Protein AF-A0A084BB35-F1 (afdb_monomer_lite)

Sequence (108 aa):
MIAIAQANYEAGDSKPPGLSFRAATAEKLSIRKTWLNAILGFNYLDPVRDLPGTLRDAHTLLEDGGLLITKTACLSDMSISHWLALPAARLVGKAPFAAFSNKEQLAE

Radius of gyration: 16.88 Å; chains: 1; bounding box: 35×31×46 Å

Structure (mmCIF, N/CA/C/O backbone):
data_AF-A0A084BB35-F1
#
_entry.id   AF-A0A084BB35-F1
#
loop_
_atom_site.group_PDB
_atom_site.id
_atom_site.type_symbol
_atom_site.label_atom_id
_atom_site.label_alt_id
_atom_site.label_comp_id
_atom_site.label_asym_id
_atom_site.label_entity_id
_atom_site.label_seq_id
_atom_site.pdbx_PDB_ins_code
_atom_site.Cartn_x
_atom_site.Cartn_y
_atom_site.Cartn_z
_atom_site.occupancy
_atom_site.B_iso_or_equiv
_atom_site.auth_seq_id
_atom_site.auth_comp_id
_atom_site.auth_asym_id
_atom_site.auth_atom_id
_atom_site.pdbx_PDB_model_num
ATOM 1 N N . MET A 1 1 ? 9.769 8.913 6.097 1.00 85.50 1 MET A N 1
ATOM 2 C CA . MET A 1 1 ? 8.297 9.059 6.189 1.00 85.50 1 MET A CA 1
ATOM 3 C C . MET A 1 1 ? 7.746 8.591 7.534 1.00 85.50 1 MET A C 1
ATOM 5 O O . MET A 1 1 ? 7.138 9.416 8.191 1.00 85.50 1 MET A O 1
ATOM 9 N N . ILE A 1 2 ? 8.006 7.359 8.002 1.00 93.31 2 ILE A N 1
ATOM 10 C CA . ILE A 1 2 ? 7.501 6.885 9.315 1.00 93.31 2 ILE A CA 1
ATOM 11 C C . ILE A 1 2 ? 7.902 7.793 10.490 1.00 93.31 2 ILE A C 1
ATOM 13 O O . ILE A 1 2 ? 7.030 8.200 11.244 1.00 93.31 2 ILE A O 1
ATOM 17 N N . ALA A 1 3 ? 9.176 8.187 10.591 1.00 94.38 3 ALA A N 1
ATOM 18 C CA . ALA A 1 3 ? 9.630 9.094 11.653 1.00 94.38 3 ALA A CA 1
ATOM 19 C C . ALA A 1 3 ? 8.914 10.460 11.631 1.00 94.38 3 ALA A C 1
ATOM 21 O O . ALA A 1 3 ? 8.599 11.011 12.676 1.00 94.38 3 ALA A O 1
ATOM 22 N N . ILE A 1 4 ? 8.599 10.981 10.438 1.00 94.88 4 ILE A N 1
ATOM 23 C CA . ILE A 1 4 ? 7.846 12.237 10.282 1.00 94.88 4 ILE A CA 1
ATOM 24 C C . ILE A 1 4 ? 6.398 12.038 10.740 1.00 94.88 4 ILE A C 1
ATOM 26 O O . ILE A 1 4 ? 5.858 12.875 11.450 1.00 94.88 4 ILE A O 1
ATOM 30 N N . ALA A 1 5 ? 5.773 10.918 10.365 1.00 93.31 5 ALA A N 1
ATOM 31 C CA . ALA A 1 5 ? 4.413 10.601 10.788 1.00 93.31 5 ALA A CA 1
ATOM 32 C C . ALA A 1 5 ? 4.306 10.449 12.316 1.00 93.31 5 ALA A C 1
ATOM 34 O O . ALA A 1 5 ? 3.363 10.961 12.911 1.00 93.31 5 ALA A O 1
ATOM 35 N N . GLN A 1 6 ? 5.299 9.814 12.947 1.00 94.00 6 GLN A N 1
ATOM 36 C CA . GLN A 1 6 ? 5.398 9.702 14.405 1.00 94.00 6 GLN A CA 1
ATOM 37 C C . GLN A 1 6 ? 5.575 11.071 15.067 1.00 94.00 6 GLN A C 1
ATOM 39 O O . GLN A 1 6 ? 4.799 11.407 15.955 1.00 94.00 6 GLN A O 1
ATOM 44 N N . ALA A 1 7 ? 6.513 11.890 14.585 1.00 94.19 7 ALA A N 1
ATOM 45 C CA . ALA A 1 7 ? 6.725 13.238 15.111 1.00 94.19 7 ALA A CA 1
ATOM 46 C C . ALA A 1 7 ? 5.460 14.110 14.995 1.00 94.19 7 ALA A C 1
ATOM 48 O O . ALA A 1 7 ? 5.086 14.793 15.945 1.00 94.19 7 ALA A O 1
ATOM 49 N N . ASN A 1 8 ? 4.753 14.039 13.861 1.00 93.25 8 ASN A N 1
ATOM 50 C CA . ASN A 1 8 ? 3.490 14.756 13.668 1.00 93.25 8 ASN A CA 1
ATOM 51 C C . ASN A 1 8 ? 2.384 14.260 14.613 1.00 93.25 8 ASN A C 1
ATOM 53 O O . ASN A 1 8 ? 1.591 15.062 15.094 1.00 93.25 8 ASN A O 1
ATOM 57 N N . TYR A 1 9 ? 2.322 12.953 14.879 1.00 93.69 9 TYR A N 1
ATOM 58 C CA . TYR A 1 9 ? 1.372 12.376 15.831 1.00 93.69 9 TYR A CA 1
ATOM 59 C C . TYR A 1 9 ? 1.667 12.801 17.277 1.00 93.69 9 TYR A C 1
ATOM 61 O O . TYR A 1 9 ? 0.748 13.080 18.041 1.00 93.69 9 TYR A O 1
ATOM 69 N N . GLU A 1 10 ? 2.944 12.880 17.657 1.00 92.75 10 GLU A N 1
ATOM 70 C CA . GLU A 1 10 ? 3.366 13.327 18.989 1.00 92.75 10 GLU A CA 1
ATOM 71 C C . GLU A 1 10 ? 3.091 14.816 19.224 1.00 92.75 10 GLU A C 1
ATOM 73 O O . GLU A 1 10 ? 2.667 15.183 20.321 1.00 92.75 10 GLU A O 1
ATOM 78 N N . ALA A 1 11 ? 3.306 15.644 18.197 1.00 94.12 11 ALA A N 1
ATOM 79 C CA . ALA A 1 11 ? 3.103 17.090 18.241 1.00 94.12 11 ALA A CA 1
ATOM 80 C C . ALA A 1 11 ? 1.630 17.525 18.111 1.00 94.12 11 ALA A C 1
ATOM 82 O O . ALA A 1 11 ? 1.317 18.679 18.393 1.00 94.12 11 ALA A O 1
ATOM 83 N N . GLY A 1 12 ? 0.738 16.644 17.651 1.00 91.81 12 GLY A N 1
ATOM 84 C CA . GLY A 1 12 ? -0.674 16.958 17.439 1.00 91.81 12 GLY A CA 1
ATOM 85 C C . GLY A 1 12 ? -1.528 16.867 18.709 1.00 91.81 12 GLY A C 1
ATOM 86 O O . GLY A 1 12 ? -1.308 16.015 19.571 1.00 91.81 12 GLY A O 1
ATOM 87 N N . ASP A 1 13 ? -2.574 17.695 18.777 1.00 91.81 13 ASP A N 1
ATOM 88 C CA . ASP A 1 13 ? -3.552 17.676 19.879 1.00 91.81 13 ASP A CA 1
ATOM 89 C C . ASP A 1 13 ? -4.474 16.444 19.835 1.00 91.81 13 ASP A C 1
ATOM 91 O O . ASP A 1 13 ? -4.978 15.980 20.857 1.00 91.81 13 ASP A O 1
ATOM 95 N N . SER A 1 14 ? -4.699 15.888 18.641 1.00 87.62 14 SER A N 1
ATOM 96 C CA . SER A 1 14 ? -5.530 14.698 18.438 1.00 87.62 14 SER A CA 1
ATOM 97 C C . SER A 1 14 ? -4.688 13.426 18.479 1.00 87.62 14 SER A C 1
ATOM 99 O O . SER A 1 14 ? -3.814 13.234 17.636 1.00 87.62 14 SER A O 1
ATOM 101 N N . LYS A 1 15 ? -5.011 12.512 19.404 1.00 89.56 15 LYS A N 1
ATOM 102 C CA . LYS A 1 15 ? -4.350 11.202 19.537 1.00 89.56 15 LYS A CA 1
ATOM 103 C C . LYS A 1 15 ? -5.342 10.054 19.350 1.00 89.56 15 LYS A C 1
ATOM 105 O O . LYS A 1 15 ? -5.814 9.500 20.344 1.00 89.56 15 LYS A O 1
ATOM 110 N N . PRO A 1 16 ? -5.705 9.716 18.096 1.00 90.31 16 PRO A N 1
ATOM 111 C CA . PRO A 1 16 ? -6.559 8.571 17.818 1.00 90.31 16 PRO A CA 1
ATOM 112 C C . PRO A 1 16 ? -6.043 7.304 18.518 1.00 90.31 16 PRO A C 1
ATOM 114 O O . PRO A 1 16 ? -4.909 6.884 18.261 1.00 90.31 16 PRO A O 1
ATOM 117 N N . PRO A 1 17 ? -6.840 6.681 19.401 1.00 88.50 17 PRO A N 1
ATOM 118 C CA . PRO A 1 17 ? -6.425 5.459 20.070 1.00 88.50 17 PRO A CA 1
ATOM 119 C C . PRO A 1 17 ? -6.240 4.337 19.043 1.00 88.50 17 PRO A C 1
ATOM 121 O O . PRO A 1 17 ? -6.990 4.228 18.076 1.00 88.50 17 PRO A O 1
ATOM 124 N N . GLY A 1 18 ? -5.224 3.498 19.250 1.00 88.50 18 GLY A N 1
ATOM 125 C CA . GLY A 1 18 ? -4.934 2.359 18.371 1.00 88.50 18 GLY A CA 1
ATOM 126 C C . GLY A 1 18 ? -4.161 2.694 17.088 1.00 88.50 18 GLY A C 1
ATOM 127 O O . GLY A 1 18 ? -3.829 1.774 16.340 1.00 88.50 18 GLY A O 1
ATOM 128 N N . LEU A 1 19 ? -3.813 3.963 16.833 1.00 92.81 19 LEU A N 1
ATOM 129 C CA . LEU A 1 19 ? -2.946 4.319 15.708 1.00 92.81 19 LEU A CA 1
ATOM 130 C C . LEU A 1 19 ? -1.495 3.902 15.989 1.00 92.81 19 LEU A C 1
ATOM 132 O O . LEU A 1 19 ? -0.910 4.261 17.009 1.00 92.81 19 LEU A O 1
ATOM 136 N N . SER A 1 20 ? -0.891 3.161 15.059 1.00 91.19 20 SER A N 1
ATOM 137 C CA . SER A 1 20 ? 0.520 2.777 15.130 1.00 91.19 20 SER A CA 1
ATOM 138 C C . SER A 1 20 ? 1.196 2.903 13.768 1.00 91.19 20 SER A C 1
ATOM 140 O O . SER A 1 20 ? 0.579 2.704 12.723 1.00 91.19 20 SER A O 1
ATOM 142 N N . PHE A 1 21 ? 2.488 3.230 13.782 1.00 92.69 21 PHE A N 1
ATOM 143 C CA . PHE A 1 21 ? 3.291 3.408 12.574 1.00 92.69 21 PHE A CA 1
ATOM 144 C C . PHE A 1 21 ? 4.380 2.348 12.509 1.00 92.69 21 PHE A C 1
ATOM 146 O O . PHE A 1 21 ? 5.085 2.106 13.490 1.00 92.69 21 PHE A O 1
ATOM 153 N N . ARG A 1 22 ? 4.529 1.703 11.350 1.00 89.94 22 ARG A N 1
ATOM 154 C CA . ARG A 1 22 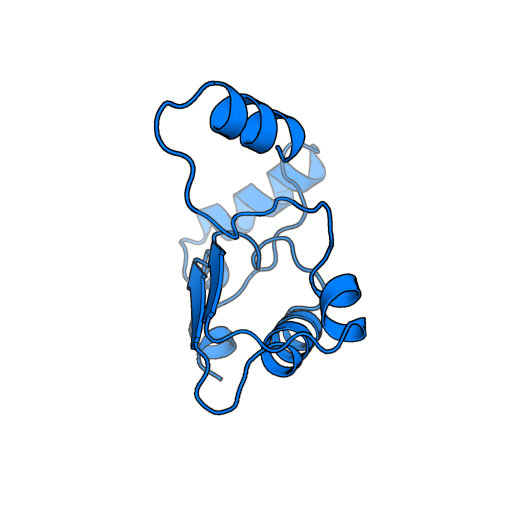? 5.484 0.607 11.168 1.00 89.94 22 ARG A CA 1
ATOM 155 C C . ARG A 1 22 ? 6.112 0.677 9.788 1.00 89.94 22 ARG A C 1
ATOM 157 O O . ARG A 1 22 ? 5.409 0.795 8.791 1.00 89.94 22 ARG A O 1
ATOM 164 N N . ALA A 1 23 ? 7.434 0.558 9.731 1.00 91.06 23 ALA A N 1
ATOM 165 C CA . ALA A 1 23 ? 8.133 0.341 8.473 1.00 91.06 23 ALA A CA 1
ATOM 166 C C . ALA A 1 23 ? 8.040 -1.146 8.101 1.00 91.06 23 ALA A C 1
ATOM 168 O O . ALA A 1 23 ? 8.568 -2.004 8.811 1.00 91.06 23 ALA A O 1
ATOM 169 N N . ALA A 1 24 ? 7.346 -1.455 7.011 1.00 88.25 24 ALA A N 1
ATOM 170 C CA . ALA A 1 24 ? 7.215 -2.805 6.480 1.00 88.25 24 ALA A CA 1
ATOM 171 C C . ALA A 1 24 ? 6.963 -2.761 4.966 1.00 88.25 24 ALA A C 1
ATOM 173 O O . ALA A 1 24 ? 6.628 -1.710 4.421 1.00 88.25 24 ALA A O 1
ATOM 174 N N . THR A 1 25 ? 7.128 -3.905 4.308 1.00 85.06 25 THR A N 1
ATOM 175 C CA . THR A 1 25 ? 6.670 -4.136 2.931 1.00 85.06 25 THR A CA 1
ATOM 176 C C . THR A 1 25 ? 5.406 -4.995 2.963 1.00 85.06 25 THR A C 1
ATOM 178 O O . THR A 1 25 ? 5.148 -5.640 3.986 1.00 85.06 25 THR A O 1
ATOM 181 N N . ALA A 1 26 ? 4.621 -5.008 1.883 1.00 80.81 26 ALA A N 1
ATOM 182 C CA . ALA A 1 26 ? 3.395 -5.806 1.805 1.00 80.81 26 ALA A CA 1
ATOM 183 C C . ALA A 1 26 ? 3.663 -7.303 2.061 1.00 80.81 26 ALA A C 1
ATOM 185 O O . ALA A 1 26 ? 2.987 -7.920 2.881 1.00 80.81 26 ALA A O 1
ATOM 186 N N . GLU A 1 27 ? 4.741 -7.836 1.487 1.00 81.88 27 GLU A N 1
ATOM 187 C CA . GLU A 1 27 ? 5.146 -9.244 1.602 1.00 81.88 27 GLU A CA 1
ATOM 188 C C . GLU A 1 27 ? 5.554 -9.600 3.041 1.00 81.88 27 GLU A C 1
ATOM 190 O O . GLU A 1 27 ? 5.283 -10.680 3.556 1.00 81.88 27 GLU A O 1
ATOM 195 N N . LYS A 1 28 ? 6.201 -8.670 3.759 1.00 83.25 28 LYS A N 1
ATOM 196 C CA . LYS A 1 28 ? 6.540 -8.879 5.178 1.00 83.25 28 LYS A CA 1
ATOM 197 C C . LYS A 1 28 ? 5.320 -8.809 6.091 1.00 83.25 28 LYS A C 1
ATOM 199 O O . LYS A 1 28 ? 5.384 -9.305 7.219 1.00 83.25 28 LYS A O 1
ATOM 204 N N . LEU A 1 29 ? 4.254 -8.136 5.663 1.00 81.75 29 LEU A N 1
ATOM 205 C CA . LEU A 1 29 ? 3.028 -8.027 6.441 1.00 81.75 29 LEU A CA 1
ATOM 206 C C . LEU A 1 29 ? 2.185 -9.296 6.315 1.00 81.75 29 LEU A C 1
ATOM 208 O O . LEU A 1 29 ? 1.739 -9.775 7.359 1.00 81.75 29 LEU A O 1
ATOM 212 N N . SER A 1 30 ? 2.042 -9.872 5.113 1.00 75.75 30 SER A N 1
ATOM 213 C CA . SER A 1 30 ? 1.227 -11.080 4.868 1.00 75.75 30 SER A CA 1
ATOM 214 C C . SER A 1 30 ? 1.635 -12.269 5.744 1.00 75.75 30 SER A C 1
ATOM 216 O O . SER A 1 30 ? 0.788 -12.980 6.284 1.00 75.75 30 SER A O 1
ATOM 218 N N . ILE A 1 31 ? 2.932 -12.404 6.035 1.00 70.69 31 ILE A N 1
ATOM 219 C CA . ILE A 1 31 ? 3.483 -13.454 6.911 1.00 70.69 31 ILE A CA 1
ATOM 220 C C . ILE A 1 31 ? 2.905 -13.406 8.340 1.00 70.69 31 ILE A C 1
ATOM 222 O O . ILE A 1 31 ? 2.861 -14.426 9.027 1.00 70.69 31 ILE A O 1
ATOM 226 N N . ARG A 1 32 ? 2.452 -12.240 8.824 1.00 65.75 32 ARG A N 1
ATOM 227 C CA . ARG A 1 32 ? 2.022 -12.069 10.221 1.00 65.75 32 ARG A CA 1
ATOM 228 C C . ARG A 1 32 ? 0.561 -12.404 10.519 1.00 65.75 32 ARG A C 1
ATOM 230 O O . ARG A 1 32 ? 0.190 -12.258 11.680 1.00 65.75 32 ARG A O 1
ATOM 237 N N . LYS A 1 33 ? -0.232 -12.872 9.542 1.00 62.62 33 LYS A N 1
ATOM 238 C CA . LYS A 1 33 ? -1.655 -13.245 9.725 1.00 62.62 33 LYS A CA 1
ATOM 239 C C . LYS A 1 33 ? -2.421 -12.238 10.594 1.00 62.62 33 LYS A C 1
ATOM 241 O O . LYS A 1 33 ? -3.056 -12.597 11.580 1.00 62.62 33 LYS A O 1
ATOM 246 N N . THR A 1 34 ? -2.286 -10.958 10.263 1.00 70.06 34 THR A N 1
ATOM 247 C CA . THR A 1 34 ? -3.178 -9.936 10.805 1.00 70.06 34 THR A CA 1
ATOM 248 C C . THR A 1 34 ? -4.332 -9.801 9.840 1.00 70.06 34 THR A C 1
ATOM 250 O O . THR A 1 34 ? -4.110 -9.707 8.637 1.00 70.06 34 THR A O 1
ATOM 253 N N . TRP A 1 35 ? -5.535 -9.797 10.383 1.00 82.31 35 TRP A N 1
ATOM 254 C CA . TRP A 1 35 ? -6.750 -9.586 9.629 1.00 82.31 35 TRP A CA 1
ATOM 255 C C . TRP A 1 35 ? -7.125 -8.109 9.697 1.00 82.31 35 TRP A C 1
ATOM 257 O O . TRP A 1 35 ? -7.081 -7.491 10.763 1.00 82.31 35 TRP A O 1
ATOM 267 N N . LEU A 1 36 ? -7.362 -7.519 8.532 1.00 89.50 36 LEU A N 1
ATOM 268 C CA . LEU A 1 36 ? -7.688 -6.116 8.346 1.00 89.50 36 LEU A CA 1
ATOM 269 C C . LEU A 1 36 ? -9.048 -6.024 7.661 1.00 89.50 36 LEU A C 1
ATOM 271 O O . LEU A 1 36 ? -9.328 -6.728 6.695 1.00 89.50 36 LEU A O 1
ATOM 275 N N . ASN A 1 37 ? -9.874 -5.097 8.126 1.00 92.62 37 ASN A N 1
ATOM 276 C CA . ASN A 1 37 ? -11.144 -4.783 7.478 1.00 92.62 37 ASN A CA 1
ATOM 277 C C . ASN A 1 37 ? -10.954 -3.960 6.191 1.00 92.62 37 ASN A C 1
ATOM 279 O O . ASN A 1 37 ? -11.766 -4.042 5.274 1.00 92.62 37 ASN A O 1
ATOM 283 N N . ALA A 1 38 ? -9.889 -3.160 6.114 1.00 93.50 38 ALA A N 1
ATOM 284 C CA . ALA A 1 38 ? -9.571 -2.354 4.951 1.00 93.50 38 ALA A CA 1
ATOM 285 C C . ALA A 1 38 ? -8.064 -2.098 4.813 1.00 93.50 38 ALA A C 1
ATOM 287 O O . ALA A 1 38 ? -7.350 -1.895 5.797 1.00 93.50 38 ALA A O 1
ATOM 288 N N . ILE A 1 39 ? -7.593 -2.041 3.567 1.00 92.88 39 ILE A N 1
ATOM 289 C CA . ILE A 1 39 ? -6.233 -1.657 3.184 1.00 92.88 39 ILE A CA 1
ATOM 290 C C . ILE A 1 39 ? -6.316 -0.478 2.215 1.00 92.88 39 ILE A C 1
ATOM 292 O O . ILE A 1 39 ? -7.008 -0.540 1.200 1.00 92.88 39 ILE A O 1
ATOM 296 N N . LEU A 1 40 ? -5.565 0.587 2.507 1.00 92.69 40 LEU A N 1
ATOM 297 C CA . LEU A 1 40 ? -5.432 1.760 1.642 1.00 92.69 40 LEU A CA 1
ATOM 298 C C . LEU A 1 40 ? -4.041 1.766 0.989 1.00 92.69 40 LEU A C 1
ATOM 300 O O . LEU A 1 40 ? -3.039 2.042 1.650 1.00 92.69 40 LEU A O 1
ATOM 304 N N . GLY A 1 41 ? -3.973 1.459 -0.307 1.00 90.56 41 GLY A N 1
ATOM 305 C CA . GLY A 1 41 ? -2.738 1.364 -1.093 1.00 90.56 41 GLY A CA 1
ATOM 306 C C . GLY A 1 41 ? -2.603 2.489 -2.122 1.00 90.56 41 GLY A C 1
ATOM 307 O O . GLY A 1 41 ? -2.759 2.260 -3.322 1.00 90.56 41 GLY A O 1
ATOM 308 N N . PHE A 1 42 ? -2.331 3.719 -1.682 1.00 90.00 42 PHE A N 1
ATOM 309 C CA . PHE A 1 42 ? -2.255 4.879 -2.582 1.00 90.00 42 PHE A CA 1
ATOM 310 C C . PHE A 1 42 ? -0.863 5.079 -3.183 1.00 90.00 42 PHE A C 1
ATOM 312 O O . PHE A 1 42 ? 0.105 5.282 -2.452 1.00 90.00 42 PHE A O 1
ATOM 319 N N . ASN A 1 43 ? -0.780 5.066 -4.519 1.00 85.50 43 ASN A N 1
ATOM 320 C CA . ASN A 1 43 ? 0.460 5.172 -5.301 1.00 85.50 43 ASN A CA 1
ATOM 321 C C . ASN A 1 43 ? 1.519 4.125 -4.897 1.00 85.50 43 ASN A C 1
ATOM 323 O O . ASN A 1 43 ? 2.721 4.355 -5.025 1.00 85.50 43 ASN A O 1
ATOM 327 N N . TYR A 1 44 ? 1.071 2.994 -4.345 1.00 86.56 44 TYR A N 1
ATOM 328 C CA . TYR A 1 44 ? 1.949 1.922 -3.882 1.00 86.56 44 TYR A CA 1
ATOM 329 C C . TYR A 1 44 ? 2.199 0.881 -4.971 1.00 86.56 44 TYR A C 1
ATOM 331 O O . TYR A 1 44 ? 3.293 0.334 -5.040 1.00 86.56 44 TYR A O 1
ATOM 339 N N . LEU A 1 45 ? 1.204 0.623 -5.824 1.00 86.31 45 LEU A N 1
ATOM 340 C CA . LEU A 1 45 ? 1.255 -0.454 -6.813 1.00 86.31 45 LEU A CA 1
ATOM 341 C C . LEU A 1 45 ? 2.131 -0.122 -8.028 1.00 86.31 45 LEU A C 1
ATOM 343 O O . LEU A 1 45 ? 2.744 -1.022 -8.586 1.00 86.31 45 LEU A O 1
ATOM 347 N N . ASP A 1 46 ? 2.256 1.154 -8.401 1.00 84.19 46 ASP A N 1
ATOM 348 C CA . ASP A 1 46 ? 3.043 1.566 -9.571 1.00 84.19 46 ASP A CA 1
ATOM 349 C C . ASP A 1 46 ? 4.519 1.118 -9.501 1.00 84.19 46 ASP A C 1
ATOM 351 O O . ASP A 1 46 ? 5.017 0.574 -10.480 1.00 84.19 46 ASP A O 1
ATOM 355 N N . PRO A 1 47 ? 5.263 1.274 -8.388 1.00 84.44 47 PRO A N 1
ATOM 356 C CA . PRO A 1 47 ? 6.650 0.803 -8.309 1.00 84.44 47 PRO A CA 1
ATOM 357 C C . PRO A 1 47 ? 6.809 -0.703 -8.028 1.00 84.44 47 PRO A C 1
ATOM 359 O O . PRO A 1 47 ? 7.945 -1.186 -7.947 1.00 84.44 47 PRO A O 1
ATOM 362 N N . VAL A 1 48 ? 5.720 -1.454 -7.838 1.00 86.06 48 VAL A N 1
ATOM 363 C CA . VAL A 1 48 ? 5.781 -2.881 -7.490 1.00 86.06 48 VAL A CA 1
ATOM 364 C C . VAL A 1 48 ? 6.161 -3.714 -8.713 1.00 86.06 48 VAL A C 1
ATOM 366 O O . VAL A 1 48 ? 5.637 -3.532 -9.807 1.00 86.06 48 VAL A O 1
ATOM 369 N N . ARG A 1 49 ? 7.092 -4.655 -8.522 1.00 84.56 49 ARG A N 1
ATOM 370 C CA . ARG A 1 49 ? 7.589 -5.531 -9.597 1.00 84.56 49 ARG A CA 1
ATOM 371 C C . ARG A 1 49 ? 6.715 -6.761 -9.827 1.00 84.56 49 ARG A C 1
ATOM 373 O O . ARG A 1 49 ? 6.553 -7.161 -10.973 1.00 84.56 49 ARG A O 1
ATOM 380 N N . ASP A 1 50 ? 6.193 -7.352 -8.756 1.00 86.69 50 ASP A N 1
ATOM 381 C CA . ASP A 1 50 ? 5.283 -8.501 -8.798 1.00 86.69 50 ASP A CA 1
ATOM 382 C C . ASP A 1 50 ? 3.899 -8.066 -8.318 1.00 86.69 50 ASP A C 1
ATOM 384 O O . ASP A 1 50 ? 3.513 -8.284 -7.171 1.00 86.69 50 ASP A O 1
ATOM 388 N N . LEU A 1 51 ? 3.170 -7.384 -9.202 1.00 86.94 51 LEU A N 1
ATOM 389 C CA . LEU A 1 51 ? 1.841 -6.873 -8.887 1.00 86.94 51 LEU A CA 1
ATOM 390 C C . LEU A 1 51 ? 0.873 -7.998 -8.455 1.00 86.94 51 LEU A C 1
ATOM 392 O O . LEU A 1 51 ? 0.261 -7.849 -7.395 1.00 86.94 51 LEU A O 1
ATOM 396 N N . PRO A 1 52 ? 0.760 -9.140 -9.169 1.00 87.50 52 PRO A N 1
ATOM 397 C CA . PRO A 1 52 ? -0.111 -10.234 -8.736 1.00 87.50 52 PRO A CA 1
ATOM 398 C C . PRO A 1 52 ? 0.301 -10.848 -7.394 1.00 87.50 52 PRO A C 1
ATOM 400 O O . PRO A 1 52 ? -0.558 -11.246 -6.608 1.00 87.50 52 PRO A O 1
ATOM 403 N N . GLY A 1 53 ? 1.601 -10.977 -7.111 1.00 89.31 53 GLY A N 1
ATOM 404 C CA . GLY A 1 53 ? 2.096 -11.419 -5.803 1.00 89.31 53 GLY A CA 1
ATOM 405 C C . GLY A 1 53 ? 1.690 -10.465 -4.684 1.00 89.31 53 GLY A C 1
ATOM 406 O O . GLY A 1 53 ? 1.059 -10.885 -3.717 1.00 89.31 53 GLY A O 1
ATOM 407 N N . THR A 1 54 ? 1.943 -9.168 -4.860 1.00 90.06 54 THR A N 1
ATOM 408 C CA . THR A 1 54 ? 1.598 -8.140 -3.870 1.00 90.06 54 THR A CA 1
ATOM 409 C C . THR A 1 54 ? 0.089 -8.024 -3.631 1.00 90.06 54 THR A C 1
ATOM 411 O O . THR A 1 54 ? -0.330 -7.843 -2.488 1.00 90.06 54 THR A O 1
ATOM 414 N N . LEU A 1 55 ? -0.744 -8.151 -4.670 1.00 89.81 55 LEU A N 1
ATOM 415 C CA . LEU A 1 55 ? -2.205 -8.161 -4.515 1.00 89.81 55 LEU A CA 1
ATOM 416 C C . LEU A 1 55 ? -2.687 -9.403 -3.759 1.00 89.81 55 LEU A C 1
ATOM 418 O O . LEU A 1 55 ? -3.540 -9.283 -2.881 1.00 89.81 55 LEU A O 1
ATOM 422 N N . ARG A 1 56 ? -2.103 -10.578 -4.031 1.00 89.69 56 ARG A N 1
ATOM 423 C CA . ARG A 1 56 ? -2.386 -11.800 -3.262 1.00 89.69 56 ARG A CA 1
ATOM 424 C C . ARG A 1 56 ? -1.996 -11.636 -1.798 1.00 89.69 56 ARG A C 1
ATOM 426 O O . ARG A 1 56 ? -2.810 -11.931 -0.929 1.00 89.69 56 ARG A O 1
ATOM 433 N N . ASP A 1 57 ? -0.810 -11.107 -1.516 1.00 89.94 57 ASP A N 1
ATOM 434 C CA . ASP A 1 57 ? -0.374 -10.813 -0.148 1.00 89.94 57 ASP A CA 1
ATOM 435 C C . ASP A 1 57 ? -1.344 -9.859 0.563 1.00 89.94 57 ASP A C 1
ATOM 437 O O . ASP A 1 57 ? -1.759 -10.130 1.690 1.00 89.94 57 ASP A O 1
ATOM 441 N N . ALA A 1 58 ? -1.773 -8.783 -0.104 1.00 89.88 58 ALA A N 1
ATOM 442 C CA . ALA A 1 58 ? -2.769 -7.858 0.433 1.00 89.88 58 ALA A CA 1
ATOM 443 C C . ALA A 1 58 ? -4.121 -8.542 0.692 1.00 89.88 58 ALA A C 1
ATOM 445 O O . ALA A 1 58 ? -4.725 -8.314 1.735 1.00 89.88 58 ALA A O 1
ATOM 446 N N . HIS A 1 59 ? -4.568 -9.424 -0.204 1.00 89.50 59 HIS A N 1
ATOM 447 C CA . HIS A 1 59 ? -5.793 -10.197 -0.017 1.00 89.50 59 HIS A CA 1
ATOM 448 C C . HIS A 1 59 ? -5.701 -11.134 1.197 1.00 89.50 59 HIS A C 1
ATOM 450 O O . HIS A 1 59 ? -6.646 -11.221 1.970 1.00 89.50 59 HIS A O 1
ATOM 456 N N . THR A 1 60 ? -4.559 -11.794 1.435 1.00 89.94 60 THR A N 1
ATOM 457 C CA . THR A 1 60 ? -4.386 -12.665 2.622 1.00 89.94 60 THR A CA 1
ATOM 458 C C . THR A 1 60 ? -4.420 -11.922 3.959 1.00 89.94 60 THR A C 1
ATOM 460 O O . THR A 1 60 ? -4.597 -12.547 5.005 1.00 89.94 60 THR A O 1
ATOM 463 N N . LEU A 1 61 ? -4.223 -10.603 3.931 1.00 89.50 61 LEU A N 1
ATOM 464 C CA . LEU A 1 61 ? -4.310 -9.733 5.099 1.00 89.50 61 LEU A CA 1
ATOM 465 C C . LEU A 1 61 ? -5.732 -9.245 5.368 1.00 89.50 61 LEU A C 1
ATOM 467 O O . LEU A 1 61 ? -5.983 -8.716 6.447 1.00 89.50 61 LEU A O 1
ATOM 471 N N . LEU A 1 62 ? -6.642 -9.366 4.404 1.00 91.25 62 LEU A N 1
ATOM 472 C CA . LEU A 1 62 ? -8.018 -8.925 4.568 1.00 91.25 62 LEU A CA 1
ATOM 473 C C . LEU A 1 62 ? -8.862 -10.010 5.235 1.00 91.25 62 LEU A C 1
ATOM 475 O O . LEU A 1 62 ? -8.648 -11.207 5.048 1.00 91.25 62 LEU A O 1
ATOM 479 N N . GLU A 1 63 ? -9.821 -9.566 6.038 1.00 91.81 63 GLU A N 1
ATOM 480 C CA . GLU A 1 63 ? -10.938 -10.402 6.477 1.00 91.81 63 GLU A CA 1
ATOM 481 C C . GLU A 1 63 ? -11.856 -10.737 5.299 1.00 91.81 63 GLU A C 1
ATOM 483 O O . GLU A 1 63 ? -11.847 -10.053 4.271 1.00 91.81 63 GLU A O 1
ATOM 488 N N . ASP A 1 64 ? -12.704 -11.752 5.472 1.00 88.69 64 ASP A N 1
ATOM 489 C CA . ASP A 1 64 ? -13.787 -12.020 4.528 1.00 88.69 64 ASP A CA 1
ATOM 490 C C . ASP A 1 64 ? -14.688 -10.777 4.416 1.00 88.69 64 ASP A C 1
ATOM 492 O O . ASP A 1 64 ? -15.246 -10.295 5.402 1.00 88.69 64 ASP A O 1
ATOM 496 N N . GLY A 1 65 ? -14.815 -10.236 3.201 1.00 89.00 65 GLY A N 1
ATOM 497 C CA . GLY A 1 65 ? -15.539 -8.984 2.946 1.00 89.00 65 GLY A CA 1
ATOM 498 C C . GLY A 1 65 ? -14.737 -7.702 3.216 1.00 89.00 65 GLY A C 1
ATOM 499 O O . GLY A 1 65 ? -15.297 -6.609 3.119 1.00 89.00 65 GLY A O 1
ATOM 500 N N . GLY A 1 66 ? -13.444 -7.810 3.530 1.00 92.12 66 GLY A N 1
ATOM 501 C CA . GLY A 1 66 ? -12.546 -6.668 3.668 1.00 92.12 66 GLY A CA 1
ATOM 502 C C . GLY A 1 66 ? -12.312 -5.922 2.348 1.00 92.12 66 GLY A C 1
ATOM 503 O O . GLY A 1 66 ? -12.461 -6.472 1.257 1.00 92.12 66 GLY A O 1
ATOM 504 N N . LEU A 1 67 ? -11.935 -4.644 2.442 1.00 93.38 67 LEU A N 1
ATOM 505 C CA . LEU A 1 67 ? -11.798 -3.755 1.284 1.00 93.38 67 LEU A CA 1
ATOM 506 C C . LEU A 1 67 ? -10.340 -3.408 0.978 1.00 93.38 67 LEU A C 1
ATOM 508 O O . LEU A 1 67 ? -9.641 -2.820 1.801 1.00 93.38 67 LEU A O 1
ATOM 512 N N . LEU A 1 68 ? -9.903 -3.663 -0.254 1.00 92.44 68 LEU A N 1
ATOM 513 C CA . LEU A 1 68 ? -8.673 -3.091 -0.798 1.00 92.44 68 LEU A CA 1
ATOM 514 C C . LEU A 1 68 ? -9.015 -1.852 -1.634 1.00 92.44 68 LEU A C 1
ATOM 516 O O . LEU A 1 68 ? -9.678 -1.957 -2.661 1.00 92.44 68 LEU A O 1
ATOM 520 N N . ILE A 1 69 ? -8.545 -0.678 -1.214 1.00 92.25 69 ILE A N 1
ATOM 521 C CA . ILE A 1 69 ? -8.747 0.586 -1.933 1.00 92.25 69 ILE A CA 1
ATOM 522 C C . ILE A 1 69 ? -7.387 1.094 -2.400 1.00 92.25 69 ILE A C 1
ATOM 524 O O . ILE A 1 69 ? -6.510 1.406 -1.592 1.00 92.25 69 ILE A O 1
ATOM 528 N N . THR A 1 70 ? -7.200 1.199 -3.713 1.00 91.25 70 THR A N 1
ATOM 529 C CA . THR A 1 70 ? -5.918 1.572 -4.318 1.00 91.25 70 THR A CA 1
ATOM 530 C C . THR A 1 70 ? -6.061 2.787 -5.219 1.00 91.25 70 THR A C 1
ATOM 532 O O . THR A 1 70 ? -7.137 3.131 -5.705 1.00 91.25 70 THR A O 1
ATOM 535 N N . LYS A 1 71 ? -4.939 3.475 -5.419 1.00 86.69 71 LYS A N 1
ATOM 536 C CA . LYS A 1 71 ? -4.803 4.507 -6.443 1.00 86.69 71 LYS A CA 1
ATOM 537 C C . LYS A 1 71 ? -3.571 4.166 -7.257 1.00 86.69 71 LYS A C 1
ATOM 539 O O . LYS A 1 71 ? -2.465 4.252 -6.725 1.00 86.69 71 LYS A O 1
ATOM 544 N N . THR A 1 72 ? -3.794 3.787 -8.507 1.00 81.06 72 THR A N 1
ATOM 545 C CA . THR A 1 72 ? -2.758 3.291 -9.417 1.00 81.06 72 THR A CA 1
ATOM 546 C C . THR A 1 72 ? -2.746 4.159 -10.662 1.00 81.06 72 THR A C 1
ATOM 548 O O . THR A 1 72 ? -3.803 4.466 -11.227 1.00 81.06 72 THR A O 1
ATOM 551 N N . ALA A 1 73 ? -1.563 4.579 -11.094 1.00 77.38 73 ALA A N 1
ATOM 552 C CA . ALA A 1 73 ? -1.411 5.234 -12.376 1.00 77.38 73 ALA A CA 1
ATOM 553 C C . ALA A 1 73 ? -1.537 4.168 -13.473 1.00 77.38 73 ALA A C 1
ATOM 555 O O . ALA A 1 73 ? -0.657 3.332 -13.654 1.00 77.38 73 ALA A O 1
ATOM 556 N N . CYS A 1 74 ? -2.636 4.198 -14.229 1.00 77.62 74 CYS A N 1
ATOM 557 C CA . CYS A 1 74 ? -2.810 3.341 -15.404 1.00 77.62 74 CYS A CA 1
ATOM 558 C C . CYS A 1 74 ? -1.956 3.886 -16.559 1.00 77.62 74 CYS A C 1
ATOM 560 O O . CYS A 1 74 ? -2.474 4.464 -17.512 1.00 77.62 74 CYS A O 1
ATOM 562 N N . LEU A 1 75 ? -0.629 3.792 -16.423 1.00 76.62 75 LEU A N 1
ATOM 563 C CA . LEU A 1 75 ? 0.342 4.374 -17.352 1.00 76.62 75 LEU A CA 1
ATOM 564 C C . LEU A 1 75 ? 0.173 3.834 -18.776 1.00 76.62 75 LEU A C 1
ATOM 566 O O . LEU A 1 75 ? 0.456 4.553 -19.733 1.00 76.62 75 LEU A O 1
ATOM 570 N N . SER A 1 76 ? -0.329 2.605 -18.918 1.00 76.69 76 SER A N 1
ATOM 571 C CA . SER A 1 76 ? -0.643 2.010 -20.218 1.00 76.69 76 SER A CA 1
ATOM 572 C C . SER A 1 76 ? -1.801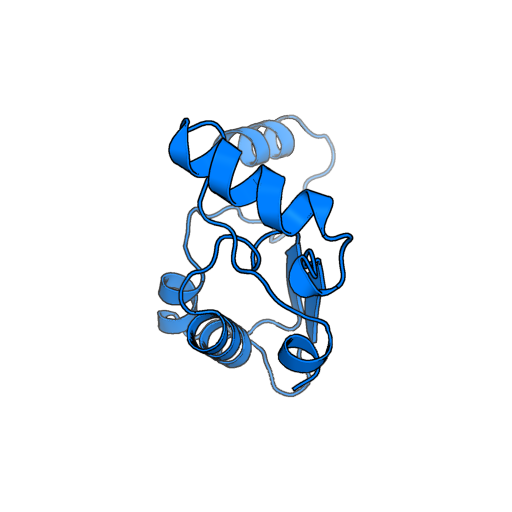 2.712 -20.932 1.00 76.69 76 SER A C 1
ATOM 574 O O . SER A 1 76 ? -1.782 2.790 -22.155 1.00 76.69 76 SER A O 1
ATOM 576 N N . ASP A 1 77 ? -2.735 3.299 -20.179 1.00 78.50 77 ASP A N 1
ATOM 577 C CA . ASP A 1 77 ? -3.905 4.019 -20.705 1.00 78.50 77 ASP A CA 1
ATOM 578 C C . ASP A 1 77 ? -3.631 5.518 -20.917 1.00 78.50 77 ASP A C 1
ATOM 580 O O . ASP A 1 77 ? -4.500 6.272 -21.361 1.00 78.50 77 ASP A O 1
ATOM 584 N N . MET A 1 78 ? -2.432 5.983 -20.555 1.00 79.06 78 MET A N 1
ATOM 585 C CA . MET A 1 78 ? -2.011 7.367 -20.744 1.00 79.06 78 MET A CA 1
ATOM 586 C C . MET A 1 78 ? -1.443 7.598 -22.148 1.00 79.06 78 MET A C 1
ATOM 588 O O . MET A 1 78 ? -1.107 6.676 -22.886 1.00 79.06 78 MET A O 1
ATOM 592 N N . SER A 1 79 ? -1.310 8.871 -22.529 1.00 78.31 79 SER A N 1
ATOM 593 C CA . SER A 1 79 ? -0.767 9.257 -23.834 1.00 78.31 79 SER A CA 1
ATOM 594 C C . SER A 1 79 ? 0.614 8.643 -24.108 1.00 78.31 79 SER A C 1
ATOM 596 O O . SER A 1 79 ? 1.446 8.528 -23.206 1.00 78.31 79 SER A O 1
ATOM 598 N N . ILE A 1 80 ? 0.896 8.360 -25.387 1.00 77.81 80 ILE A N 1
ATOM 599 C CA . ILE A 1 80 ? 2.186 7.847 -25.904 1.00 77.81 80 ILE A CA 1
ATOM 600 C C . ILE A 1 80 ? 3.410 8.616 -25.375 1.00 77.81 80 ILE A C 1
ATOM 602 O O . ILE A 1 80 ? 4.487 8.045 -25.212 1.00 77.81 80 ILE A O 1
ATOM 606 N N . SER A 1 81 ? 3.260 9.903 -25.048 1.00 78.38 81 SER A N 1
ATOM 607 C CA . SER A 1 81 ? 4.325 10.702 -24.436 1.00 78.38 81 SER A CA 1
ATOM 608 C C . SER A 1 81 ? 4.847 10.104 -23.124 1.00 78.38 81 SER A C 1
ATOM 610 O O . SER A 1 81 ? 6.051 10.142 -22.885 1.00 78.38 81 SER A O 1
ATOM 612 N N . HIS A 1 82 ? 3.982 9.520 -22.290 1.00 76.38 82 HIS A N 1
ATOM 613 C CA . HIS A 1 82 ? 4.369 8.907 -21.015 1.00 76.38 82 HIS A CA 1
ATOM 614 C C . HIS A 1 82 ? 5.135 7.599 -21.224 1.00 76.38 82 HIS A C 1
ATOM 616 O O . HIS A 1 82 ? 6.121 7.349 -20.530 1.00 76.38 82 HIS A O 1
ATOM 622 N N . TRP A 1 83 ? 4.741 6.824 -22.238 1.00 74.81 83 TRP A N 1
ATOM 623 C CA . TRP A 1 83 ? 5.440 5.610 -22.661 1.00 74.81 83 TRP A CA 1
ATOM 624 C C . TRP A 1 83 ? 6.878 5.868 -23.102 1.00 74.81 83 TRP A C 1
ATOM 626 O O . TRP A 1 83 ? 7.718 4.997 -22.913 1.00 74.81 83 TRP A O 1
ATOM 636 N N . LEU A 1 84 ? 7.185 7.050 -23.647 1.00 79.12 84 LEU A N 1
ATOM 637 C CA . LEU A 1 84 ? 8.545 7.403 -24.064 1.00 79.12 84 LEU A CA 1
ATOM 638 C C . LEU A 1 84 ? 9.321 8.171 -22.982 1.00 79.12 84 LEU A C 1
ATOM 640 O O . LEU A 1 84 ? 10.508 7.922 -22.766 1.00 79.12 84 LEU A O 1
ATOM 644 N N . ALA A 1 85 ? 8.658 9.086 -22.272 1.00 83.81 85 ALA A N 1
ATOM 645 C CA . ALA A 1 85 ? 9.299 9.936 -21.273 1.00 83.81 85 ALA A CA 1
ATOM 646 C C . ALA A 1 85 ? 9.762 9.152 -20.037 1.00 83.81 85 ALA A C 1
ATOM 648 O O . ALA A 1 85 ? 10.863 9.395 -19.544 1.00 83.81 85 ALA A O 1
ATOM 649 N N . LEU A 1 86 ? 8.966 8.195 -19.546 1.00 82.69 86 LEU A N 1
ATOM 650 C CA . LEU A 1 86 ? 9.319 7.394 -18.370 1.00 82.69 86 LEU A CA 1
ATOM 651 C C . LEU A 1 86 ? 10.562 6.512 -18.571 1.00 82.69 86 LEU A C 1
ATOM 653 O O . LEU A 1 86 ? 11.467 6.594 -17.735 1.00 82.69 86 LEU A O 1
ATOM 657 N N . PRO A 1 87 ? 10.683 5.697 -19.639 1.00 81.88 87 PRO A N 1
ATOM 658 C CA . PRO A 1 87 ? 11.895 4.911 -19.850 1.00 81.88 87 PRO A CA 1
ATOM 659 C C . PRO A 1 87 ? 13.118 5.796 -20.113 1.00 81.88 87 PRO A C 1
ATOM 661 O O . PRO A 1 87 ? 14.194 5.485 -19.604 1.00 81.88 87 PRO A O 1
ATOM 664 N N . ALA A 1 88 ? 12.966 6.926 -20.816 1.00 85.56 88 ALA A N 1
ATOM 665 C CA . ALA A 1 88 ? 14.055 7.886 -21.004 1.00 85.56 88 ALA A CA 1
ATOM 666 C C . ALA A 1 88 ? 14.516 8.498 -19.668 1.00 85.56 88 ALA A C 1
ATOM 668 O O . ALA A 1 88 ? 15.706 8.489 -19.353 1.00 85.56 88 ALA A O 1
ATOM 669 N N . ALA A 1 89 ? 13.582 8.956 -18.831 1.00 85.69 89 ALA A N 1
ATOM 670 C CA . ALA A 1 89 ? 13.886 9.472 -17.498 1.00 85.69 89 ALA A CA 1
ATOM 671 C C . ALA A 1 89 ? 14.529 8.401 -16.603 1.00 85.69 89 ALA A C 1
ATOM 673 O O . ALA A 1 89 ? 15.426 8.712 -15.818 1.00 85.69 89 ALA A O 1
ATOM 674 N N . ARG A 1 90 ? 14.125 7.135 -16.741 1.00 85.50 90 ARG A N 1
ATOM 675 C CA . ARG A 1 90 ? 14.716 6.010 -16.010 1.00 85.50 90 ARG A CA 1
ATOM 676 C C . ARG A 1 90 ? 16.144 5.702 -16.462 1.00 85.50 90 ARG A C 1
ATOM 678 O O . ARG A 1 90 ? 16.991 5.470 -15.605 1.00 85.50 90 ARG A O 1
ATOM 685 N N . LEU A 1 91 ? 16.433 5.750 -17.765 1.00 86.50 91 LEU A N 1
ATOM 686 C CA . LEU A 1 91 ? 17.792 5.588 -18.307 1.00 86.50 91 LEU A CA 1
ATOM 687 C C . LEU A 1 91 ? 18.752 6.663 -17.779 1.00 86.50 91 LEU A C 1
ATOM 689 O O . LEU A 1 91 ? 19.902 6.365 -17.476 1.00 86.50 91 LEU A O 1
ATOM 693 N N . VAL A 1 92 ? 18.262 7.89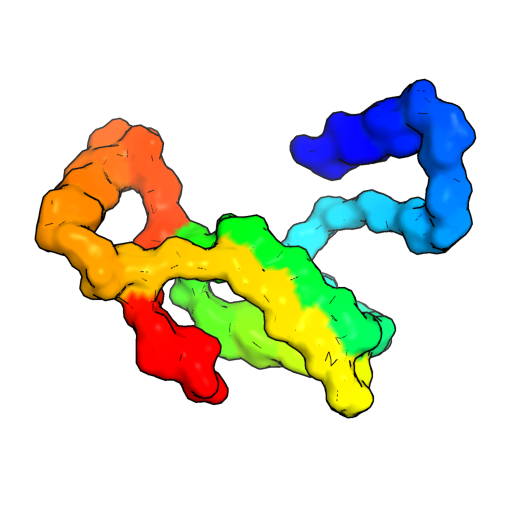3 -17.604 1.00 89.88 92 VAL A N 1
ATOM 694 C CA . VAL A 1 92 ? 19.030 9.020 -17.041 1.00 89.88 92 VAL A CA 1
ATOM 695 C C . VAL A 1 92 ? 19.027 9.010 -15.494 1.00 89.88 92 VAL A C 1
ATOM 697 O O . VAL A 1 92 ? 19.583 9.902 -14.856 1.00 89.88 92 VAL A O 1
ATOM 700 N N . GLY A 1 93 ? 18.408 8.009 -14.854 1.00 84.12 93 GLY A N 1
ATOM 701 C CA . GLY A 1 93 ? 18.353 7.867 -13.391 1.00 84.12 93 GLY A CA 1
ATOM 702 C C . GLY A 1 93 ? 17.436 8.872 -12.683 1.00 84.12 93 GLY A C 1
ATOM 703 O O . GLY A 1 93 ? 17.513 9.034 -11.467 1.00 84.12 93 GLY A O 1
ATOM 704 N N . LYS A 1 94 ? 16.572 9.567 -13.430 1.00 85.62 94 LYS A N 1
ATOM 705 C CA . LYS A 1 94 ? 15.621 10.568 -12.920 1.00 85.62 94 LYS A CA 1
ATOM 706 C C . LYS A 1 94 ? 14.282 9.973 -12.492 1.00 85.62 94 LYS A C 1
ATOM 708 O O . LYS A 1 94 ? 13.549 10.641 -11.770 1.00 85.62 94 LYS A O 1
ATOM 713 N N . ALA A 1 95 ? 13.969 8.747 -12.913 1.00 80.19 95 ALA A N 1
ATOM 714 C CA . ALA A 1 95 ? 12.739 8.055 -12.541 1.00 80.19 95 ALA A CA 1
ATOM 715 C C . ALA A 1 95 ? 13.023 6.653 -11.967 1.00 80.19 95 ALA A C 1
ATOM 717 O O . ALA A 1 95 ? 13.849 5.923 -12.529 1.00 80.19 95 ALA A O 1
ATOM 718 N N . PRO A 1 96 ? 12.349 6.254 -10.869 1.00 78.94 96 PRO A N 1
ATOM 719 C CA . PRO A 1 96 ? 12.387 4.882 -10.372 1.00 78.94 96 PRO A CA 1
ATOM 720 C C . PRO A 1 96 ? 11.654 3.923 -11.327 1.00 78.94 96 PRO A C 1
ATOM 722 O O . PRO A 1 96 ? 11.051 4.333 -12.318 1.00 78.94 96 PRO A O 1
ATOM 725 N N . PHE A 1 97 ? 11.714 2.620 -11.040 1.00 80.69 97 PHE A N 1
ATOM 726 C CA . PHE A 1 97 ? 10.869 1.650 -11.739 1.00 80.69 97 PHE A CA 1
ATOM 727 C C . PHE A 1 97 ? 9.387 1.999 -11.530 1.00 80.69 97 PHE A C 1
ATOM 729 O O . PHE A 1 97 ? 8.983 2.272 -10.402 1.00 80.69 97 PHE A O 1
ATOM 736 N N . ALA A 1 98 ? 8.612 1.948 -12.611 1.00 80.25 98 ALA A N 1
ATOM 737 C CA . ALA A 1 98 ? 7.159 1.998 -12.597 1.00 80.25 98 ALA A CA 1
ATOM 738 C C . ALA A 1 98 ? 6.636 0.917 -13.552 1.00 80.25 98 ALA A C 1
ATOM 740 O O . ALA A 1 98 ? 7.118 0.802 -14.684 1.00 80.25 98 ALA A O 1
ATOM 741 N N . ALA A 1 99 ? 5.702 0.104 -13.076 1.00 77.56 99 ALA A N 1
ATOM 742 C CA . ALA A 1 99 ? 4.962 -0.859 -13.861 1.00 77.56 99 ALA A CA 1
ATOM 743 C C . ALA A 1 99 ? 3.976 -0.119 -14.770 1.00 77.56 99 ALA A C 1
ATOM 745 O O . ALA A 1 99 ? 3.297 0.818 -14.354 1.00 77.56 99 ALA A O 1
ATOM 746 N N . PHE A 1 100 ? 3.906 -0.549 -16.025 1.00 73.75 100 PHE A N 1
ATOM 747 C CA . PHE A 1 100 ? 2.902 -0.077 -16.968 1.00 73.75 100 PHE A CA 1
ATOM 748 C C . PHE A 1 100 ? 1.654 -0.944 -16.813 1.00 73.75 100 PHE A C 1
ATOM 750 O O . PHE A 1 100 ? 1.548 -1.998 -17.436 1.00 73.75 100 PHE A O 1
ATOM 757 N N . SER A 1 101 ? 0.742 -0.516 -15.943 1.00 72.44 101 SER A N 1
ATOM 758 C CA . SER A 1 101 ? -0.552 -1.174 -15.734 1.00 72.44 101 SER A CA 1
ATOM 759 C C . SER A 1 101 ? -1.637 -0.501 -16.577 1.00 72.44 101 SER A C 1
ATOM 761 O O . SER A 1 101 ? -1.602 0.718 -16.781 1.00 72.44 101 SER A O 1
ATOM 763 N N . ASN A 1 102 ? -2.604 -1.282 -17.056 1.00 75.75 102 ASN A N 1
ATOM 764 C CA . ASN A 1 102 ? -3.862 -0.786 -17.625 1.00 75.75 102 ASN A CA 1
ATOM 765 C C . ASN A 1 102 ? -5.019 -1.032 -16.643 1.00 75.75 102 ASN A C 1
ATOM 767 O O . ASN A 1 102 ? -4.849 -1.685 -15.607 1.00 75.75 102 ASN A O 1
ATOM 771 N N . LYS A 1 103 ? -6.193 -0.484 -16.954 1.00 74.69 103 LYS A N 1
ATOM 772 C CA . LYS A 1 103 ? -7.400 -0.697 -16.147 1.00 74.69 103 LYS A CA 1
ATOM 773 C C . LYS A 1 103 ? -7.865 -2.146 -16.132 1.00 74.69 103 LYS A C 1
ATOM 775 O O . LYS A 1 103 ? -8.307 -2.591 -15.079 1.00 74.69 103 LYS A O 1
ATOM 780 N N . GLU A 1 104 ? -7.783 -2.867 -17.252 1.00 74.62 104 GLU A N 1
ATOM 781 C CA . GLU A 1 104 ? -8.286 -4.244 -17.317 1.00 74.62 104 GLU A CA 1
ATOM 782 C C . GLU A 1 104 ? -7.530 -5.165 -16.350 1.00 74.62 104 GLU A C 1
ATOM 784 O O . GLU A 1 104 ? -8.149 -5.882 -15.575 1.00 74.62 104 GLU A O 1
ATOM 789 N N . GLN A 1 105 ? -6.203 -5.054 -16.303 1.00 73.12 105 GLN A N 1
ATOM 790 C CA . GLN A 1 105 ? -5.328 -5.8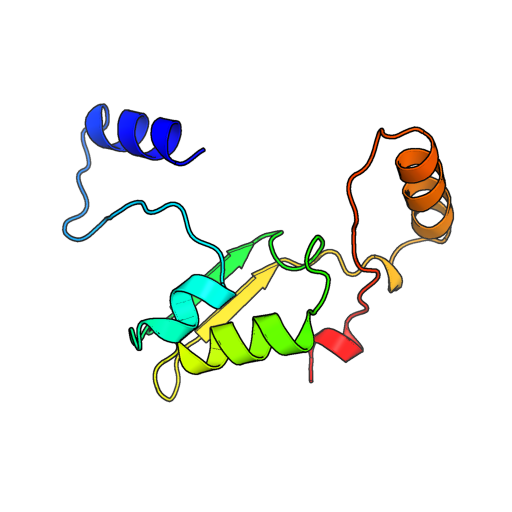43 -15.434 1.00 73.12 105 GLN A CA 1
ATOM 791 C C . GLN A 1 105 ? -5.552 -5.578 -13.935 1.00 73.12 105 GLN A C 1
ATOM 793 O O . GLN A 1 105 ? -5.142 -6.382 -13.104 1.00 73.12 105 GLN A O 1
ATOM 798 N N . LEU A 1 106 ? -6.142 -4.435 -13.574 1.00 69.00 106 LEU A N 1
ATOM 799 C CA . LEU A 1 106 ? -6.444 -4.072 -12.185 1.00 69.00 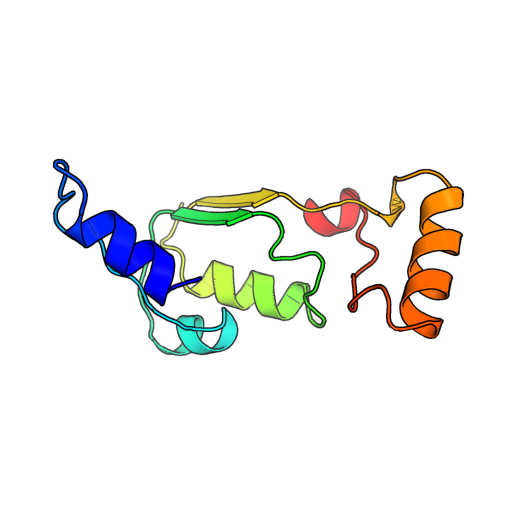106 LEU A CA 1
ATOM 800 C C . LEU A 1 106 ? -7.897 -4.369 -11.789 1.00 69.00 106 LEU A C 1
ATOM 802 O O . LEU A 1 106 ? -8.232 -4.236 -10.613 1.00 69.00 106 LEU A O 1
ATOM 806 N N . ALA A 1 107 ? -8.757 -4.684 -12.760 1.00 65.38 107 ALA A N 1
ATOM 807 C CA . ALA A 1 107 ? -10.161 -5.010 -12.536 1.00 65.38 107 ALA A CA 1
ATOM 808 C C . ALA A 1 107 ? -10.402 -6.518 -12.326 1.00 65.38 107 ALA A C 1
ATOM 810 O O . ALA A 1 107 ? -11.472 -6.882 -11.839 1.00 65.38 107 ALA A O 1
ATOM 811 N N . GLU A 1 108 ? -9.430 -7.359 -12.695 1.00 55.31 108 GLU A N 1
ATOM 812 C CA . GLU A 1 108 ? -9.386 -8.807 -12.428 1.00 55.31 108 GLU A CA 1
ATOM 813 C C . GLU A 1 108 ? -8.722 -9.129 -11.081 1.00 55.31 108 GLU A C 1
ATOM 815 O O . GLU A 1 108 ? -9.210 -10.067 -10.408 1.00 55.31 108 GLU A O 1
#

pLDDT: mean 84.71, std 7.87, range [55.31, 94.88]

Foldseek 3Di:
DQVVVVVCCVPDPDNPPPDDGDDDDLQRVLVVQAEDLEDEAEQNQFLDPCNVVSVVSVVSNYDDNHYYHYHADQLLPDDVCSVPVQVVCVVVVNHHHTDNHHPVNVVD

InterPro domains:
  IPR029063 S-adenosyl-L-methionine-dependent methyltransferase superfamily [G3DSA:3.40.50.150] (1-97)
  IPR029063 S-adenosyl-L-methionine-dependent methyltransferase superfamily [SSF53335] (2-79)

Organism: Stachybotrys chartarum (strain CBS 109288 / IBT 7711) (NCBI:txid1280523)

Secondary structure (DSSP, 8-state):
-HHHHHHHHHHSS---TT-------HHHHHTT---EEEEEEET-STT-S-HHHHHHHHHH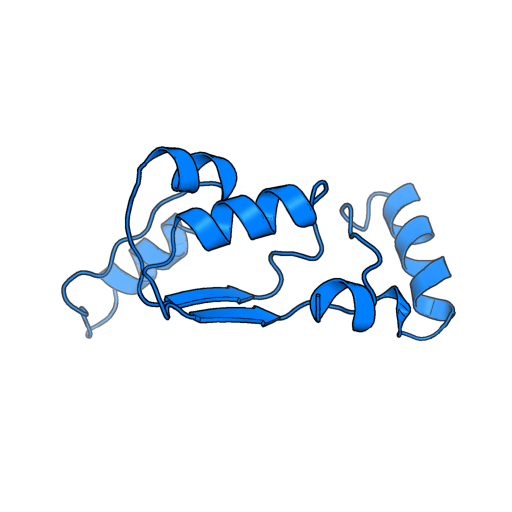TEEEEEEEEEE---GGGS-HHHHHHHHHHHHTTSS-------HHHHH-